Protein AF-A0A5N5SMM9-F1 (afdb_monomer_lite)

InterPro domains:
  IPR052194 Guanosine-3',5'-bis(diphosphate) 3'-pyrophosphohydrolase [PTHR46246] (6-78)

Secondary structure (DSSP, 8-state):
----HHHHHHHHHHHHHHHHHHTTT-B-SSTT--BTTHHHHHHHHHHHHTT---HHHHHHHHHTTHHHHSS--GGG---

Foldseek 3Di:
DDPPPVVLVVVLVVLLVVLCVQQVPQFDPDPVRHRPQVQLVVQLVVCVVVVDPDSVVSSCSSCVCSVPPGVDDPVNPPD

Organism: NCBI:txid96803

Structure (mmCIF, N/CA/C/O backbone):
data_AF-A0A5N5SMM9-F1
#
_entry.id   AF-A0A5N5SMM9-F1
#
loop_
_atom_site.group_PDB
_atom_site.id
_atom_site.type_symbol
_atom_site.label_atom_id
_atom_site.label_alt_id
_atom_site.label_comp_id
_atom_site.label_asym_id
_atom_site.label_entity_id
_atom_site.label_seq_id
_atom_site.pdbx_PDB_ins_code
_atom_site.Cartn_x
_atom_site.Cartn_y
_atom_site.Cartn_z
_atom_site.occupancy
_atom_site.B_iso_or_equiv
_atom_site.auth_seq_id
_atom_site.auth_comp_id
_atom_site.auth_asym_id
_atom_site.auth_atom_id
_atom_site.pdbx_PDB_model_num
ATOM 1 N N . MET A 1 1 ? -10.476 7.170 26.447 1.00 45.25 1 MET A N 1
ATOM 2 C CA . MET A 1 1 ? -9.432 8.027 25.851 1.00 45.25 1 MET A CA 1
ATOM 3 C C . MET A 1 1 ? -9.754 8.110 24.373 1.00 45.25 1 MET A C 1
ATOM 5 O O .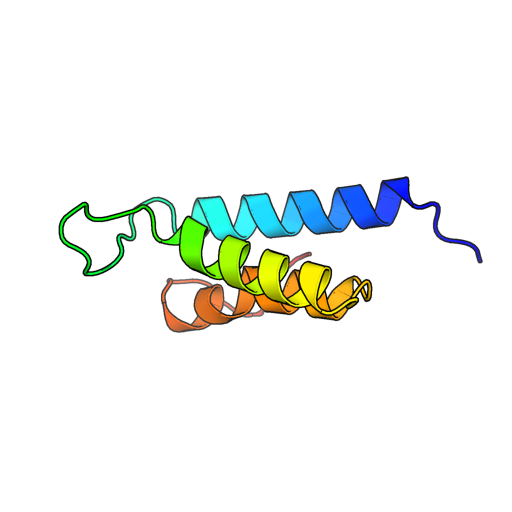 MET A 1 1 ? -9.607 7.118 23.678 1.00 45.25 1 MET A O 1
ATOM 9 N N . GLN A 1 2 ? -10.374 9.205 23.944 1.00 46.97 2 GLN A N 1
ATOM 10 C CA . GLN A 1 2 ? -10.834 9.370 22.567 1.00 46.97 2 GLN A CA 1
ATOM 11 C C . GLN A 1 2 ? -9.625 9.887 21.782 1.00 46.97 2 GLN A C 1
ATOM 13 O O . GLN A 1 2 ? -9.288 11.064 21.886 1.00 46.97 2 GLN A O 1
ATOM 18 N N . LEU A 1 3 ? -8.891 8.982 21.126 1.00 52.22 3 LEU A N 1
ATOM 19 C CA . LEU A 1 3 ? -7.848 9.369 20.176 1.00 52.22 3 LEU A CA 1
ATOM 20 C C . LEU A 1 3 ? -8.535 10.242 19.122 1.00 52.22 3 LEU A C 1
ATOM 22 O O . LEU A 1 3 ? -9.530 9.839 18.522 1.00 52.22 3 LEU A O 1
ATOM 26 N N . SER A 1 4 ? -8.107 11.498 19.002 1.00 60.41 4 SER A N 1
ATOM 27 C CA . SER A 1 4 ? -8.691 12.414 18.027 1.00 60.41 4 SER A CA 1
ATOM 28 C C . SER A 1 4 ? -8.407 11.869 16.632 1.00 60.41 4 SER A C 1
ATOM 30 O O . SER A 1 4 ? -7.257 11.544 16.352 1.00 60.41 4 SER A O 1
ATOM 32 N N . SER A 1 5 ? -9.407 11.850 15.754 1.00 66.81 5 SER A N 1
ATOM 33 C CA . SER A 1 5 ? -9.331 11.396 14.354 1.00 66.81 5 SER A CA 1
ATOM 34 C C . SER A 1 5 ? -8.115 11.906 13.556 1.00 66.81 5 SER A C 1
ATOM 36 O O . SER A 1 5 ? -7.701 11.273 12.589 1.00 66.81 5 SER A O 1
ATOM 38 N N . ASN A 1 6 ? -7.513 13.027 13.964 1.00 76.75 6 ASN A N 1
ATOM 39 C CA . ASN A 1 6 ? -6.292 13.574 13.369 1.00 76.75 6 ASN A CA 1
ATOM 40 C C . ASN A 1 6 ? -5.028 12.730 13.630 1.00 76.75 6 ASN A C 1
ATOM 42 O O . ASN A 1 6 ? -4.130 12.725 12.791 1.00 76.75 6 ASN A O 1
ATOM 46 N N . ASP A 1 7 ? -4.942 12.030 14.764 1.00 87.25 7 ASP A N 1
ATOM 47 C CA . ASP A 1 7 ? -3.799 11.166 15.096 1.00 87.25 7 ASP A CA 1
ATOM 48 C C . ASP A 1 7 ? -3.812 9.892 14.238 1.00 87.25 7 ASP A C 1
ATOM 50 O O . ASP A 1 7 ? -2.795 9.516 13.655 1.00 87.25 7 ASP A O 1
ATOM 54 N N . ASP A 1 8 ? -4.992 9.293 14.065 1.00 91.75 8 ASP A N 1
ATOM 55 C CA . ASP A 1 8 ? -5.185 8.104 13.229 1.00 91.75 8 ASP A CA 1
ATOM 56 C C . ASP A 1 8 ? -4.911 8.403 11.752 1.00 91.75 8 ASP A C 1
ATOM 58 O O . ASP A 1 8 ? -4.208 7.646 11.079 1.00 91.75 8 ASP A O 1
ATOM 62 N N . LEU A 1 9 ? -5.375 9.556 11.257 1.00 92.44 9 LEU A N 1
ATOM 63 C CA . LEU A 1 9 ? -5.032 10.016 9.913 1.00 92.44 9 LEU A CA 1
ATOM 64 C C . LEU A 1 9 ? -3.514 10.206 9.758 1.00 92.44 9 LEU A C 1
ATOM 66 O O . LEU A 1 9 ? -2.941 9.788 8.751 1.00 92.44 9 LEU A O 1
ATOM 70 N N . GLY A 1 10 ? -2.851 10.794 10.759 1.00 93.94 10 GLY A N 1
ATOM 71 C CA . GLY A 1 10 ? -1.397 10.962 10.769 1.00 93.94 10 GLY A CA 1
ATOM 72 C C . GLY A 1 10 ? -0.647 9.629 10.692 1.00 93.94 10 GLY A C 1
ATOM 73 O O . GLY A 1 10 ? 0.276 9.483 9.884 1.00 93.94 10 GLY A O 1
ATOM 74 N N . LYS A 1 11 ? -1.075 8.633 11.475 1.00 94.25 11 LYS A N 1
ATOM 75 C CA . LYS A 1 11 ? -0.528 7.265 11.450 1.00 94.25 11 LYS A CA 1
ATOM 76 C C . LYS A 1 11 ? -0.728 6.590 10.096 1.00 94.25 11 LYS A C 1
ATOM 78 O O . LYS A 1 11 ? 0.219 6.015 9.554 1.00 94.25 11 LYS A O 1
ATOM 83 N N . LEU A 1 12 ? -1.921 6.715 9.513 1.00 95.38 12 LEU A N 1
ATOM 84 C CA . LEU A 1 12 ? -2.236 6.132 8.210 1.00 95.38 12 LEU A CA 1
ATOM 85 C C . LEU A 1 12 ? -1.382 6.752 7.093 1.00 95.38 12 LEU A C 1
ATOM 87 O O . LEU A 1 12 ? -0.775 6.029 6.303 1.00 95.38 12 LEU A O 1
ATOM 91 N N . VAL A 1 13 ? -1.258 8.085 7.068 1.00 95.81 13 VAL A N 1
ATOM 92 C CA . VAL A 1 13 ? -0.416 8.804 6.095 1.00 95.81 13 VAL A CA 1
ATOM 93 C C . VAL A 1 13 ? 1.057 8.417 6.245 1.00 95.81 13 VAL A C 1
ATOM 95 O O . VAL A 1 13 ? 1.736 8.199 5.239 1.00 95.81 13 VAL A O 1
ATOM 98 N N . LYS A 1 14 ? 1.557 8.273 7.481 1.00 95.00 14 LYS A N 1
ATOM 99 C CA . LYS A 1 14 ? 2.929 7.807 7.741 1.00 95.00 14 LYS A CA 1
ATOM 100 C C . LYS A 1 14 ? 3.167 6.411 7.152 1.00 95.00 14 LYS A C 1
ATOM 102 O O . LYS A 1 14 ? 4.173 6.208 6.472 1.00 95.00 14 LYS A O 1
ATOM 107 N N . CYS A 1 15 ? 2.231 5.486 7.366 1.00 95.75 15 CYS A N 1
ATOM 108 C CA . CYS A 1 15 ? 2.278 4.124 6.825 1.00 95.75 15 CYS A CA 1
ATOM 109 C C . CYS A 1 15 ? 2.256 4.114 5.290 1.00 95.75 15 CYS A C 1
ATOM 111 O O . CYS A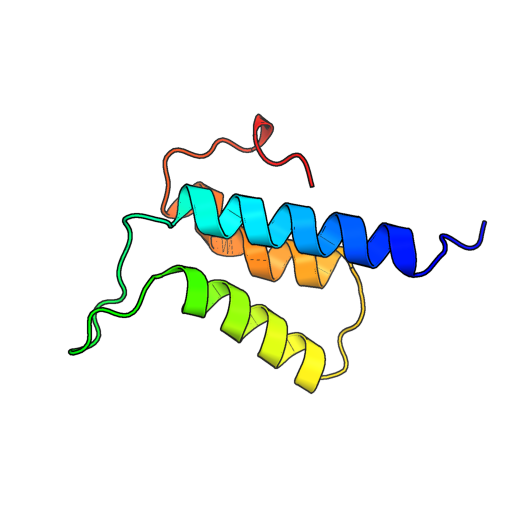 1 15 ? 3.095 3.474 4.656 1.00 95.75 15 CYS A O 1
ATOM 113 N N . MET A 1 16 ? 1.359 4.896 4.683 1.00 96.75 16 MET A N 1
ATOM 114 C CA . MET A 1 16 ? 1.267 5.027 3.227 1.00 96.75 16 MET A CA 1
ATOM 115 C C . MET A 1 16 ? 2.562 5.584 2.619 1.00 96.75 16 MET A C 1
ATOM 117 O O . MET A 1 16 ? 3.049 5.066 1.614 1.00 96.75 16 MET A O 1
ATOM 121 N N . ASN A 1 17 ? 3.158 6.608 3.240 1.00 97.00 17 ASN A N 1
ATOM 122 C CA . ASN A 1 17 ? 4.433 7.168 2.792 1.00 97.00 17 ASN A CA 1
ATOM 123 C C . ASN A 1 17 ? 5.579 6.148 2.902 1.00 97.00 17 ASN A C 1
ATOM 125 O O . ASN A 1 17 ? 6.402 6.045 1.993 1.00 97.00 17 ASN A O 1
ATOM 129 N N . PHE A 1 18 ? 5.625 5.369 3.986 1.00 96.81 18 PHE A N 1
ATOM 130 C CA . PHE A 1 18 ? 6.619 4.308 4.148 1.00 96.81 18 PHE A CA 1
ATOM 131 C C . PHE A 1 18 ? 6.506 3.250 3.041 1.00 96.81 18 PHE A C 1
ATOM 133 O O . PHE A 1 18 ? 7.498 2.977 2.359 1.00 96.81 18 PHE A O 1
ATOM 140 N N . ALA A 1 19 ? 5.299 2.731 2.794 1.00 96.94 19 ALA A N 1
ATOM 141 C CA . ALA A 1 19 ? 5.048 1.779 1.712 1.00 96.94 19 ALA A CA 1
ATOM 142 C C . ALA A 1 19 ? 5.451 2.362 0.345 1.00 96.94 19 ALA A C 1
ATOM 144 O O . ALA A 1 19 ? 6.137 1.704 -0.441 1.00 96.94 19 ALA A O 1
ATOM 145 N N . ALA A 1 20 ? 5.114 3.629 0.079 1.00 97.00 20 ALA A N 1
ATOM 146 C CA . ALA A 1 20 ? 5.483 4.310 -1.162 1.00 97.00 20 ALA A CA 1
ATOM 147 C C . ALA A 1 20 ? 7.005 4.396 -1.359 1.00 97.00 20 ALA A C 1
ATOM 149 O O . ALA A 1 20 ? 7.501 4.175 -2.465 1.00 97.00 20 ALA A O 1
ATOM 150 N N . ILE A 1 21 ? 7.759 4.675 -0.292 1.00 96.56 21 ILE A N 1
ATOM 151 C CA . ILE A 1 21 ? 9.226 4.726 -0.333 1.00 96.56 21 ILE A CA 1
ATOM 152 C C . ILE A 1 21 ? 9.816 3.339 -0.599 1.00 96.56 21 ILE A C 1
ATOM 154 O O . ILE A 1 21 ? 10.712 3.218 -1.441 1.00 96.56 21 ILE A O 1
ATOM 158 N N . LYS A 1 22 ? 9.330 2.299 0.089 1.00 96.56 22 LYS A N 1
ATOM 159 C CA . LYS A 1 22 ? 9.843 0.929 -0.069 1.00 96.56 22 LYS A CA 1
ATOM 160 C C . LYS A 1 22 ? 9.553 0.371 -1.468 1.00 96.56 22 LYS A C 1
ATOM 162 O O . LYS A 1 22 ? 10.443 -0.206 -2.086 1.00 96.56 22 LYS A O 1
ATOM 167 N N . HIS A 1 23 ? 8.384 0.675 -2.032 1.00 97.06 23 HIS A N 1
ATOM 168 C CA . HIS A 1 23 ? 7.982 0.245 -3.376 1.00 97.06 23 HIS A CA 1
ATOM 169 C C . HIS A 1 23 ? 8.358 1.226 -4.510 1.00 97.06 23 HIS A C 1
ATOM 171 O O . HIS A 1 23 ? 7.966 1.013 -5.660 1.00 97.06 23 HIS A O 1
ATOM 177 N N . LYS A 1 24 ? 9.136 2.292 -4.248 1.00 96.69 24 LYS A N 1
ATOM 178 C CA . LYS A 1 24 ? 9.389 3.396 -5.209 1.00 96.69 24 LYS A CA 1
ATOM 179 C C . LYS A 1 24 ? 9.903 2.950 -6.586 1.00 96.69 24 LYS A C 1
ATOM 181 O O . LYS A 1 24 ? 9.552 3.532 -7.618 1.00 96.69 24 LYS A O 1
ATOM 186 N N . SER A 1 25 ? 10.733 1.910 -6.613 1.00 96.44 25 SER A N 1
ATOM 187 C CA . SER A 1 25 ? 11.355 1.388 -7.837 1.00 96.44 25 SER A CA 1
ATOM 188 C C . SER A 1 25 ? 10.625 0.174 -8.410 1.00 96.44 25 SER A C 1
ATOM 190 O O . SER A 1 25 ? 10.933 -0.245 -9.521 1.00 96.44 25 SER A O 1
ATOM 192 N N . GLN A 1 26 ? 9.655 -0.383 -7.686 1.00 97.50 26 GLN A N 1
ATOM 193 C CA . GLN A 1 26 ? 8.918 -1.563 -8.118 1.00 97.50 26 GLN A CA 1
ATOM 194 C C . GLN A 1 26 ? 7.788 -1.165 -9.071 1.00 97.50 26 GLN A C 1
ATOM 196 O O . GLN A 1 26 ? 7.203 -0.077 -8.976 1.00 97.50 26 GLN A O 1
ATOM 201 N N . ARG A 1 27 ? 7.494 -2.050 -10.021 1.00 97.25 27 ARG A N 1
ATOM 202 C CA . ARG A 1 27 ? 6.443 -1.888 -11.027 1.00 97.25 27 ARG A CA 1
ATOM 203 C C . ARG A 1 27 ? 5.580 -3.141 -11.081 1.00 97.25 27 ARG A C 1
ATOM 205 O O . ARG A 1 27 ? 6.058 -4.241 -10.805 1.00 97.25 27 ARG A O 1
ATOM 212 N N . ARG A 1 28 ? 4.306 -2.973 -11.425 1.00 95.94 28 ARG A N 1
ATOM 213 C CA . ARG A 1 28 ? 3.395 -4.079 -11.731 1.00 95.94 28 ARG A CA 1
ATOM 214 C C . ARG A 1 28 ? 3.744 -4.677 -13.100 1.00 95.94 28 ARG A C 1
ATOM 216 O O . ARG A 1 28 ? 4.426 -4.059 -13.912 1.00 95.94 28 ARG A O 1
ATOM 223 N N . LYS A 1 29 ? 3.268 -5.901 -13.345 1.00 94.50 29 LYS A N 1
ATOM 224 C CA . LYS A 1 29 ? 3.509 -6.662 -14.587 1.00 94.50 29 LYS A CA 1
ATOM 225 C C . LYS A 1 29 ? 2.542 -6.301 -15.726 1.00 94.50 29 LYS A C 1
ATOM 227 O O . LYS A 1 29 ? 2.506 -6.995 -16.736 1.00 94.50 29 LYS A O 1
ATOM 232 N N . ASP A 1 30 ? 1.713 -5.277 -15.545 1.00 94.56 30 ASP A N 1
ATOM 233 C CA . ASP A 1 30 ? 0.791 -4.812 -16.575 1.00 94.56 30 ASP A CA 1
ATOM 234 C C . ASP A 1 30 ? 1.534 -4.031 -17.676 1.00 94.56 30 ASP A C 1
ATOM 236 O O . ASP A 1 30 ? 2.669 -3.592 -17.489 1.00 94.56 30 ASP A O 1
ATOM 240 N N . LEU A 1 31 ? 0.884 -3.831 -18.828 1.00 95.88 31 LEU A N 1
ATOM 241 C CA . LEU A 1 31 ? 1.498 -3.179 -19.994 1.00 95.88 31 LEU A CA 1
ATOM 242 C C . LEU A 1 31 ? 1.997 -1.757 -19.706 1.00 95.88 31 LEU A C 1
ATOM 244 O O . LEU A 1 31 ? 2.975 -1.322 -20.311 1.00 95.88 31 LEU A O 1
ATOM 248 N N . SER A 1 32 ? 1.341 -1.033 -18.795 1.00 96.06 32 SER A N 1
ATOM 249 C CA . SER A 1 32 ? 1.734 0.333 -18.444 1.00 96.06 32 SER A CA 1
ATOM 250 C C . SER A 1 32 ? 2.838 0.388 -17.388 1.00 96.06 32 SER A C 1
ATOM 252 O O . SER A 1 32 ? 3.329 1.476 -17.092 1.00 96.06 32 SER A O 1
ATOM 254 N N . GLN A 1 33 ? 3.252 -0.769 -16.851 1.00 96.38 33 GLN A N 1
ATOM 255 C CA . GLN A 1 33 ? 4.192 -0.884 -15.739 1.00 96.38 33 GLN A CA 1
ATOM 256 C C . GLN A 1 33 ? 3.812 0.090 -14.625 1.00 96.38 33 GLN A C 1
ATOM 258 O O . GLN A 1 33 ? 4.582 0.985 -14.272 1.00 96.38 33 GLN A O 1
ATOM 263 N N . THR A 1 34 ? 2.593 -0.035 -14.099 1.00 96.94 34 THR A N 1
ATOM 264 C CA . THR A 1 34 ? 2.135 0.893 -13.059 1.00 96.94 34 THR A CA 1
ATOM 265 C C . THR A 1 34 ? 3.046 0.84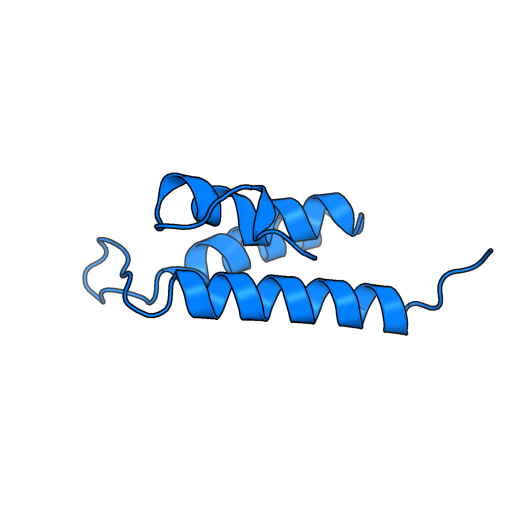0 -11.825 1.00 96.94 34 THR A C 1
ATOM 267 O O . THR A 1 34 ? 3.568 -0.231 -11.490 1.00 96.94 34 THR A O 1
ATOM 270 N N . PRO A 1 35 ? 3.259 1.967 -11.115 1.00 97.81 35 PRO A N 1
ATOM 271 C CA . PRO A 1 35 ? 3.955 1.962 -9.830 1.00 97.81 35 PRO A CA 1
ATOM 272 C C . PRO A 1 35 ? 3.328 0.954 -8.862 1.00 97.81 35 PRO A C 1
ATOM 274 O O . PRO A 1 35 ? 2.107 0.912 -8.712 1.00 97.81 35 PRO A O 1
ATOM 277 N N . TYR A 1 36 ? 4.156 0.143 -8.197 1.00 97.75 36 TYR A N 1
ATOM 278 C CA . TYR A 1 36 ? 3.644 -0.951 -7.363 1.00 97.75 36 TYR A CA 1
ATOM 279 C C . TYR A 1 36 ? 2.789 -0.454 -6.191 1.00 97.75 36 TYR A C 1
ATOM 281 O O . TYR A 1 36 ? 1.807 -1.099 -5.849 1.00 97.75 36 TYR A O 1
ATOM 289 N N . ILE A 1 37 ? 3.086 0.734 -5.651 1.00 97.94 37 ILE A N 1
ATOM 290 C CA . ILE A 1 37 ? 2.325 1.369 -4.562 1.00 97.94 37 ILE A CA 1
ATOM 291 C C . ILE A 1 37 ? 0.815 1.490 -4.836 1.00 97.94 37 ILE A C 1
ATOM 293 O O . ILE A 1 37 ? 0.013 1.487 -3.903 1.00 97.94 37 ILE A O 1
ATOM 297 N N . ASN A 1 38 ? 0.400 1.530 -6.106 1.00 97.62 38 ASN A N 1
ATOM 298 C CA . ASN A 1 38 ? -1.013 1.548 -6.472 1.00 97.62 38 ASN A CA 1
ATOM 299 C C . ASN A 1 38 ? -1.752 0.279 -6.009 1.00 97.62 38 ASN A C 1
ATOM 301 O O . ASN A 1 38 ? -2.951 0.342 -5.757 1.00 97.62 38 ASN A O 1
ATOM 305 N N . HIS A 1 39 ? -1.058 -0.861 -5.889 1.00 97.50 39 HIS A N 1
ATOM 306 C CA . HIS A 1 39 ? -1.640 -2.113 -5.401 1.00 97.50 39 HIS A CA 1
ATOM 307 C C . HIS A 1 39 ? -2.000 -2.046 -3.909 1.00 97.50 39 HIS A C 1
ATOM 309 O O . HIS A 1 39 ? -3.194 -2.143 -3.623 1.00 97.50 39 HIS A O 1
ATOM 315 N N . PRO A 1 40 ? -1.069 -1.783 -2.966 1.00 97.75 40 PRO A N 1
ATOM 316 C CA . PRO A 1 40 ? -1.431 -1.644 -1.554 1.00 97.75 40 PRO A CA 1
ATOM 317 C C . PRO A 1 40 ? -2.485 -0.559 -1.289 1.00 97.75 40 PRO A C 1
ATOM 319 O O . PRO A 1 40 ? -3.403 -0.774 -0.499 1.00 97.75 40 PRO A O 1
ATOM 322 N N . ILE A 1 41 ? -2.418 0.582 -1.993 1.00 98.12 41 ILE A N 1
ATOM 323 C CA . ILE A 1 41 ? -3.447 1.634 -1.891 1.00 98.12 41 ILE A CA 1
ATOM 324 C C . ILE A 1 41 ? -4.805 1.125 -2.391 1.00 98.12 41 ILE A C 1
ATOM 326 O O . ILE A 1 41 ? -5.824 1.380 -1.755 1.00 98.12 41 ILE A O 1
ATOM 330 N N . GLY A 1 42 ? -4.835 0.389 -3.506 1.00 98.06 42 GLY A N 1
ATOM 331 C CA . GLY A 1 42 ? -6.061 -0.198 -4.046 1.00 98.06 42 GLY A CA 1
ATOM 332 C C . GLY A 1 42 ? -6.708 -1.205 -3.092 1.00 98.06 42 GLY A C 1
ATOM 333 O O . GLY A 1 42 ? -7.924 -1.172 -2.913 1.00 98.06 42 GLY A O 1
ATOM 334 N N . VAL A 1 43 ? -5.908 -2.047 -2.428 1.00 98.12 43 VAL A N 1
ATOM 335 C CA . VAL A 1 43 ? -6.394 -2.980 -1.395 1.00 98.12 43 VAL A CA 1
ATOM 336 C C . VAL A 1 43 ? -6.986 -2.215 -0.208 1.00 98.12 43 VAL A C 1
ATOM 338 O O . VAL A 1 43 ? -8.098 -2.522 0.219 1.00 98.12 43 VAL A O 1
ATOM 341 N N . ALA A 1 44 ? -6.297 -1.184 0.291 1.00 98.06 44 ALA A N 1
ATOM 342 C CA . ALA A 1 44 ? -6.821 -0.346 1.370 1.00 98.06 44 ALA A CA 1
ATOM 343 C C . ALA A 1 44 ? -8.129 0.364 0.971 1.00 98.06 44 ALA A C 1
ATOM 345 O O . ALA A 1 44 ? -9.072 0.401 1.759 1.00 98.06 44 ALA A O 1
ATOM 346 N N . ASN A 1 45 ? -8.224 0.866 -0.266 1.00 98.12 45 ASN A N 1
ATOM 347 C CA . ASN A 1 45 ? -9.442 1.487 -0.785 1.00 98.12 45 ASN A CA 1
ATOM 348 C C . ASN A 1 45 ? -10.619 0.498 -0.841 1.00 98.12 45 ASN A C 1
ATOM 350 O O . ASN A 1 45 ? -11.706 0.830 -0.383 1.00 98.12 45 ASN A O 1
ATOM 354 N N . LEU A 1 46 ? -10.394 -0.732 -1.319 1.00 98.50 46 LEU A N 1
ATOM 355 C CA . LEU A 1 46 ? -11.411 -1.794 -1.334 1.00 98.50 46 LEU A CA 1
ATOM 356 C C . LEU A 1 46 ? -11.939 -2.123 0.071 1.00 98.50 46 LEU A C 1
ATOM 358 O O . LEU A 1 46 ? -13.133 -2.354 0.246 1.00 98.50 46 LEU A O 1
ATOM 362 N N . LEU A 1 47 ? -11.067 -2.129 1.083 1.00 98.25 47 LEU A N 1
ATOM 363 C CA . LEU A 1 47 ? -11.479 -2.344 2.474 1.00 98.25 47 LEU A CA 1
ATOM 364 C C . LEU A 1 47 ? -12.360 -1.198 2.984 1.00 98.25 47 LEU A C 1
ATOM 366 O O . LEU A 1 47 ? -13.396 -1.456 3.598 1.00 98.25 47 LEU A O 1
ATOM 370 N N . VAL A 1 48 ? -11.988 0.051 2.688 1.00 97.69 48 VAL A N 1
ATOM 371 C CA . VAL A 1 48 ? -12.794 1.233 3.038 1.00 97.69 48 VAL A CA 1
ATOM 372 C C . VAL A 1 48 ? -14.154 1.203 2.338 1.00 97.69 48 VAL A C 1
ATOM 374 O O . VAL A 1 48 ? -15.173 1.440 2.984 1.00 97.69 48 VAL A O 1
ATOM 377 N N . GLU A 1 49 ? -14.198 0.852 1.050 1.00 98.19 49 GLU A N 1
ATOM 378 C CA . GLU A 1 49 ? -15.449 0.656 0.300 1.00 98.19 49 GLU A CA 1
ATOM 379 C C . GLU A 1 49 ? -16.318 -0.457 0.910 1.00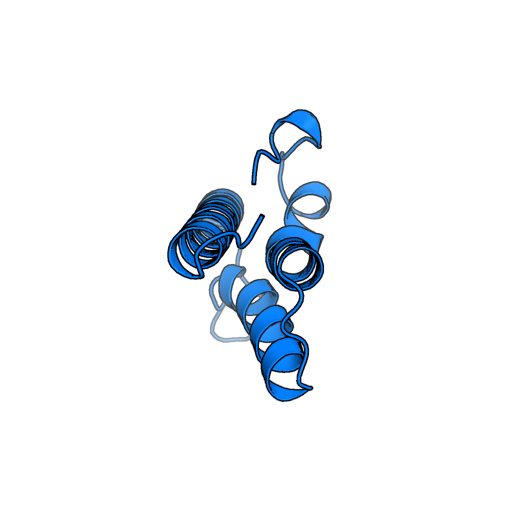 98.19 49 GLU A C 1
ATOM 381 O O . GLU A 1 49 ? -17.545 -0.353 0.924 1.00 98.19 49 GLU A O 1
ATOM 386 N N . GLY A 1 50 ? -15.688 -1.485 1.484 1.00 98.06 50 GLY A N 1
ATOM 387 C CA . GLY A 1 50 ? -16.336 -2.541 2.265 1.00 98.06 50 GLY A CA 1
ATOM 388 C C . GLY A 1 50 ? -16.766 -2.135 3.682 1.00 98.06 50 GLY A C 1
ATOM 389 O O . GLY A 1 50 ? -17.276 -2.975 4.421 1.00 98.06 50 GLY A O 1
ATOM 390 N N . GLY A 1 51 ? -16.570 -0.874 4.081 1.00 97.38 51 GLY A N 1
ATOM 391 C CA . GLY A 1 51 ? -16.950 -0.347 5.395 1.00 97.38 51 GLY A CA 1
ATOM 392 C C . GLY A 1 51 ? -15.925 -0.586 6.507 1.00 97.38 51 GLY A C 1
ATOM 393 O O . GLY A 1 51 ? -16.225 -0.330 7.675 1.00 97.38 51 GLY A O 1
ATOM 394 N N . ILE A 1 52 ? -14.719 -1.058 6.1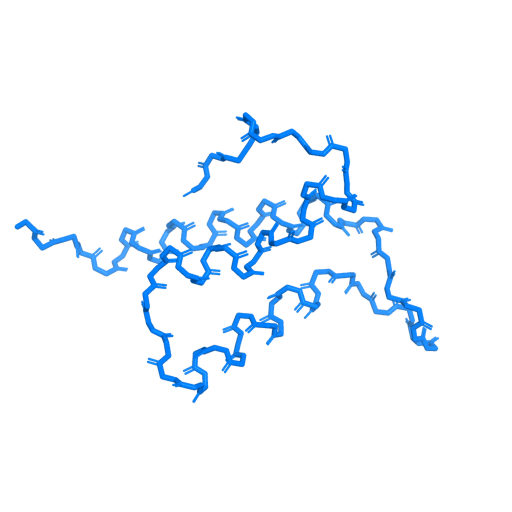80 1.00 97.56 52 ILE A N 1
ATOM 395 C CA . ILE A 1 52 ? -13.643 -1.226 7.158 1.00 97.56 52 ILE A CA 1
ATOM 396 C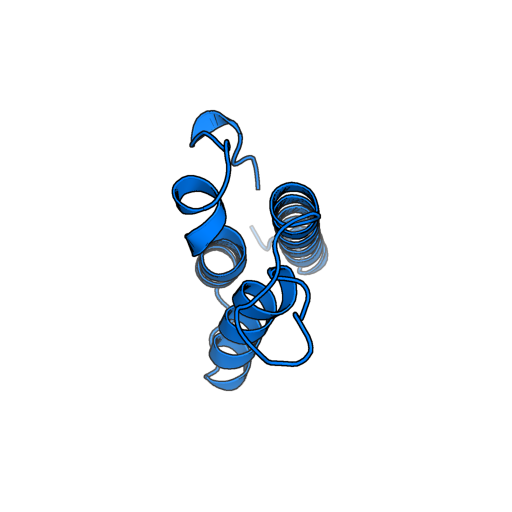 C . ILE A 1 52 ? -13.024 0.135 7.471 1.00 97.56 52 ILE A C 1
ATOM 398 O O . ILE A 1 52 ? -12.461 0.803 6.607 1.00 97.56 52 ILE A O 1
ATOM 402 N N . THR A 1 53 ? -13.112 0.528 8.739 1.00 95.06 53 THR A N 1
ATOM 403 C CA . THR A 1 53 ? -12.549 1.782 9.265 1.00 95.06 53 THR A CA 1
ATOM 404 C C . THR A 1 53 ? -11.504 1.554 10.355 1.00 95.06 53 THR A C 1
ATOM 406 O O . THR A 1 53 ? -10.942 2.514 10.877 1.00 95.06 53 THR A O 1
ATOM 409 N N . ASP A 1 54 ? -11.225 0.292 10.693 1.00 95.44 54 ASP A N 1
ATOM 410 C CA . ASP A 1 54 ? -10.206 -0.068 11.674 1.00 95.44 54 ASP A CA 1
ATOM 411 C C . ASP A 1 54 ? -8.808 0.323 11.178 1.00 95.44 54 ASP A C 1
ATOM 413 O O . ASP A 1 54 ? -8.342 -0.149 10.137 1.00 95.44 54 ASP A O 1
ATOM 417 N N . LEU A 1 55 ? -8.134 1.187 11.940 1.00 94.81 55 LEU A N 1
ATOM 418 C CA . LEU A 1 55 ? -6.846 1.760 11.556 1.00 94.81 55 LEU A CA 1
ATOM 419 C C . LEU A 1 55 ? -5.785 0.680 11.323 1.00 94.81 55 LEU A C 1
ATOM 421 O O . LEU A 1 55 ? -5.092 0.726 10.310 1.00 94.81 55 LEU A O 1
ATOM 425 N N . VAL A 1 56 ? -5.677 -0.291 12.233 1.00 95.38 56 VAL A N 1
ATOM 426 C CA . VAL A 1 56 ? -4.652 -1.344 12.168 1.00 95.38 56 VAL A CA 1
ATOM 427 C C . VAL A 1 56 ? -4.845 -2.195 10.916 1.00 95.38 56 VAL A C 1
ATOM 429 O O . VAL A 1 56 ? -3.881 -2.499 10.216 1.00 95.38 56 VAL A O 1
ATOM 432 N N . THR A 1 57 ? -6.093 -2.520 10.584 1.00 97.06 57 THR A N 1
ATOM 433 C CA . THR A 1 57 ? -6.435 -3.263 9.367 1.00 97.06 57 THR A CA 1
ATOM 434 C C . THR A 1 57 ? -6.047 -2.488 8.106 1.00 97.06 57 THR A C 1
ATOM 436 O O . THR A 1 57 ? -5.455 -3.058 7.187 1.00 97.06 57 THR A O 1
ATOM 439 N N . LEU A 1 58 ? -6.319 -1.180 8.058 1.00 97.62 58 LEU A N 1
ATOM 440 C CA . LEU A 1 58 ? -5.940 -0.341 6.916 1.00 97.62 58 LEU A CA 1
ATOM 441 C C . LEU A 1 58 ? -4.417 -0.161 6.802 1.00 97.62 58 LEU A C 1
ATOM 443 O O . LEU A 1 58 ? -3.875 -0.192 5.697 1.00 97.62 58 LEU A O 1
ATOM 447 N N . GLN A 1 59 ? -3.708 -0.030 7.926 1.00 97.06 59 GLN A N 1
ATOM 448 C CA . GLN A 1 59 ? -2.243 -0.016 7.949 1.00 97.06 59 GLN A CA 1
ATOM 449 C C . GLN A 1 59 ? -1.662 -1.342 7.446 1.00 97.06 59 GLN A C 1
ATOM 451 O O . GLN A 1 59 ? -0.770 -1.334 6.599 1.00 97.06 59 GLN A O 1
ATOM 456 N N . ALA A 1 60 ? -2.204 -2.477 7.895 1.00 96.38 60 ALA A N 1
ATOM 457 C CA . ALA A 1 60 ? -1.781 -3.797 7.436 1.00 96.38 60 ALA A CA 1
ATOM 458 C C . ALA A 1 60 ? -1.980 -3.956 5.921 1.00 96.38 60 ALA A C 1
ATOM 460 O O . ALA A 1 60 ? -1.085 -4.438 5.232 1.00 96.38 60 ALA A O 1
ATOM 461 N N . ALA A 1 61 ? -3.103 -3.479 5.379 1.00 97.88 61 ALA A N 1
ATOM 462 C CA . ALA A 1 61 ? -3.351 -3.490 3.939 1.00 97.88 61 ALA A CA 1
ATOM 463 C C . ALA A 1 61 ? -2.316 -2.672 3.148 1.00 97.88 61 ALA A C 1
ATOM 465 O O . ALA A 1 61 ? -1.832 -3.124 2.110 1.00 97.88 61 ALA A O 1
ATOM 466 N N . LEU A 1 62 ? -1.922 -1.500 3.653 1.00 97.69 62 LEU A N 1
ATOM 467 C CA . LEU A 1 62 ? -0.879 -0.676 3.031 1.00 97.69 62 LEU A CA 1
ATOM 468 C C . LEU A 1 62 ? 0.513 -1.326 3.085 1.00 97.69 62 LEU A C 1
ATOM 470 O O . LEU A 1 62 ? 1.352 -1.026 2.237 1.00 97.69 62 LEU A O 1
ATOM 474 N N . LEU A 1 63 ? 0.761 -2.193 4.070 1.00 97.12 63 LEU A N 1
ATOM 475 C CA . LEU A 1 63 ? 2.072 -2.782 4.342 1.00 97.12 63 LEU A CA 1
ATOM 476 C C . LEU A 1 63 ? 2.225 -4.245 3.912 1.00 97.12 63 LEU A C 1
ATOM 478 O O . LEU A 1 63 ? 3.345 -4.744 3.977 1.00 97.12 63 LEU A O 1
ATOM 482 N N . HIS A 1 64 ? 1.154 -4.938 3.515 1.00 96.44 64 HIS A N 1
ATOM 483 C CA . HIS A 1 64 ? 1.147 -6.406 3.420 1.00 96.44 64 HIS A CA 1
ATOM 484 C C . HIS A 1 64 ? 2.283 -6.996 2.567 1.00 96.44 64 HIS A C 1
ATOM 486 O O . HIS A 1 64 ? 2.894 -7.974 2.983 1.00 96.44 64 HIS A O 1
ATOM 492 N N . ASP A 1 65 ? 2.634 -6.341 1.457 1.00 96.75 65 ASP A N 1
ATOM 493 C CA . ASP A 1 65 ? 3.715 -6.772 0.560 1.00 96.75 65 ASP A CA 1
ATOM 494 C C . ASP A 1 65 ? 5.085 -6.163 0.911 1.00 96.75 65 ASP A C 1
ATOM 496 O O . ASP A 1 65 ? 6.095 -6.492 0.297 1.00 96.75 65 ASP A O 1
ATOM 500 N N . THR A 1 66 ? 5.176 -5.246 1.880 1.00 95.12 66 THR A N 1
ATOM 501 C CA . THR A 1 66 ? 6.427 -4.504 2.125 1.00 95.12 66 THR A CA 1
ATOM 502 C C . THR A 1 66 ? 7.557 -5.400 2.624 1.00 95.12 66 THR A C 1
ATOM 504 O O . THR A 1 66 ? 8.694 -5.221 2.194 1.00 95.12 66 THR A O 1
ATOM 507 N N . VAL A 1 67 ? 7.272 -6.365 3.498 1.00 94.31 67 VAL A N 1
ATOM 508 C CA . VAL A 1 67 ? 8.288 -7.302 4.015 1.00 94.31 67 VAL A CA 1
ATOM 509 C C . VAL A 1 67 ? 8.638 -8.371 2.983 1.00 94.31 67 VAL A C 1
ATOM 511 O O . VAL A 1 67 ? 9.790 -8.780 2.898 1.00 94.31 67 VAL A O 1
ATOM 514 N N . GLU A 1 68 ? 7.657 -8.819 2.198 1.00 93.31 68 GLU A N 1
ATOM 515 C CA . GLU A 1 68 ? 7.842 -9.891 1.215 1.00 93.31 68 GLU A CA 1
ATOM 516 C C . GLU A 1 68 ? 8.568 -9.404 -0.048 1.00 93.31 68 GLU A C 1
ATOM 518 O O . GLU A 1 68 ? 9.516 -10.042 -0.506 1.00 93.31 68 GLU A O 1
ATOM 523 N N . ASP A 1 69 ? 8.171 -8.245 -0.582 1.00 92.75 69 ASP A N 1
ATOM 524 C CA . ASP A 1 69 ? 8.606 -7.771 -1.901 1.00 92.75 69 ASP A CA 1
ATOM 525 C C . ASP A 1 69 ? 9.723 -6.720 -1.857 1.00 92.75 69 ASP A C 1
ATOM 527 O O . ASP A 1 69 ? 10.171 -6.218 -2.896 1.00 92.75 69 ASP A O 1
ATOM 531 N N . THR A 1 70 ? 10.182 -6.340 -0.665 1.00 91.88 70 THR A N 1
ATOM 532 C CA . THR A 1 70 ? 11.249 -5.346 -0.504 1.00 91.88 70 THR A CA 1
ATOM 533 C C . THR A 1 70 ? 12.282 -5.808 0.520 1.00 91.88 70 THR A C 1
ATOM 535 O O . THR A 1 70 ? 12.083 -6.780 1.235 1.00 91.88 70 THR A O 1
ATOM 538 N N . ASN A 1 71 ? 13.399 -5.087 0.644 1.00 91.75 71 ASN A N 1
ATOM 539 C CA . ASN A 1 71 ? 14.422 -5.374 1.660 1.00 91.75 71 ASN A CA 1
ATOM 540 C C . ASN A 1 71 ? 14.025 -4.852 3.056 1.00 91.75 71 ASN A C 1
ATOM 542 O O . ASN A 1 71 ? 14.879 -4.338 3.776 1.00 91.75 71 ASN A O 1
ATOM 546 N N . THR A 1 72 ? 12.734 -4.870 3.391 1.00 93.12 72 THR A N 1
ATOM 547 C CA . THR A 1 72 ? 12.221 -4.333 4.656 1.00 93.12 72 THR A CA 1
ATOM 548 C C . THR A 1 72 ? 12.194 -5.411 5.720 1.00 93.12 72 THR A C 1
ATOM 550 O O . THR A 1 72 ? 11.681 -6.499 5.476 1.00 93.12 72 THR A O 1
ATOM 553 N N . THR A 1 73 ? 12.698 -5.104 6.912 1.00 92.88 73 THR A N 1
ATOM 554 C CA . THR A 1 73 ? 12.555 -5.992 8.071 1.00 92.88 73 THR A CA 1
ATOM 555 C C . THR A 1 73 ? 11.345 -5.603 8.920 1.00 92.88 73 THR A C 1
ATOM 557 O O . THR A 1 73 ? 10.849 -4.476 8.849 1.00 92.88 73 THR A O 1
ATOM 560 N N . PHE A 1 74 ? 10.858 -6.526 9.754 1.00 89.88 74 PHE A N 1
ATOM 561 C CA . PHE A 1 74 ? 9.733 -6.242 10.650 1.00 89.88 74 PHE A CA 1
ATOM 562 C C . PHE A 1 74 ? 10.044 -5.110 11.640 1.00 89.88 74 PHE A C 1
ATOM 564 O O . PHE A 1 74 ? 9.150 -4.354 12.002 1.00 89.88 74 PHE A O 1
ATOM 571 N N . GLU A 1 75 ? 11.308 -4.943 12.034 1.00 89.62 75 GLU A N 1
ATOM 572 C CA . GLU A 1 75 ? 11.754 -3.872 12.932 1.00 89.62 75 GLU A CA 1
ATOM 573 C C . GLU A 1 75 ? 11.660 -2.478 12.295 1.00 89.62 75 GLU A C 1
ATOM 575 O O . GLU A 1 75 ? 11.565 -1.478 13.006 1.00 89.62 75 GLU A O 1
ATOM 580 N N . GLU A 1 76 ? 11.682 -2.387 10.963 1.00 86.69 76 GLU A N 1
ATOM 581 C CA . GLU A 1 76 ? 11.526 -1.116 10.251 1.00 86.69 76 GLU A CA 1
ATOM 582 C C . GLU A 1 76 ? 10.062 -0.656 10.167 1.00 86.69 76 GLU A C 1
ATOM 584 O O . GLU A 1 76 ? 9.803 0.524 9.895 1.00 86.69 76 GLU A O 1
ATOM 589 N N . ILE A 1 77 ? 9.100 -1.550 10.423 1.00 86.62 77 ILE A N 1
ATOM 590 C CA . ILE A 1 77 ? 7.674 -1.218 10.448 1.00 86.62 77 ILE A CA 1
ATOM 591 C C . ILE A 1 77 ? 7.383 -0.417 11.720 1.00 86.62 77 ILE A C 1
ATOM 593 O O . ILE A 1 77 ? 7.215 -0.957 12.808 1.00 86.62 77 ILE A O 1
ATOM 597 N N . THR A 1 78 ? 7.363 0.909 11.578 1.00 71.00 78 THR A N 1
ATOM 598 C CA . THR A 1 78 ? 7.198 1.859 12.696 1.00 71.00 78 THR A CA 1
ATOM 599 C C . THR A 1 78 ? 5.979 2.772 12.537 1.00 71.00 78 THR A C 1
ATOM 601 O O . THR A 1 78 ? 5.947 3.903 13.047 1.00 71.00 78 THR A O 1
ATOM 604 N N . CYS A 1 79 ? 4.977 2.298 11.807 1.00 72.69 79 CYS A N 1
ATOM 605 C CA . CYS A 1 79 ? 3.619 2.817 11.838 1.00 72.69 79 CYS A CA 1
ATOM 606 C C . CYS A 1 79 ? 2.716 1.754 12.486 1.00 72.69 79 CYS A C 1
ATOM 608 O O . CYS A 1 79 ? 1.679 2.188 13.017 1.00 72.69 79 CYS A O 1
#

pLDDT: mean 92.17, std 11.22, range [45.25, 98.5]

Radius of gyration: 13.22 Å; chains: 1; bounding box: 31×24×46 Å

Sequence (79 aa):
MQLSSNDDLGKLVKCMNFAAIKHKSQRRKDLSQTPYINHPIGVANLLVEGGITDLVTLQAALLHDTVEDTNTTFEEITC